Protein AF-A0A2D8XKV4-F1 (afdb_monomer_lite)

pLDDT: mean 87.91, std 15.0, range [38.38, 97.94]

Structure (mmCIF, N/CA/C/O backbone):
data_AF-A0A2D8XKV4-F1
#
_entry.id   AF-A0A2D8XKV4-F1
#
loop_
_atom_site.group_PDB
_atom_site.id
_atom_site.type_symbol
_atom_site.label_atom_id
_atom_site.label_alt_id
_atom_site.label_comp_id
_atom_site.label_asym_id
_atom_site.label_entity_id
_atom_site.label_seq_id
_atom_site.pdbx_PDB_ins_code
_atom_site.Cartn_x
_atom_site.Cartn_y
_atom_site.Cartn_z
_atom_site.occupancy
_atom_site.B_iso_or_equiv
_atom_site.auth_seq_id
_atom_site.auth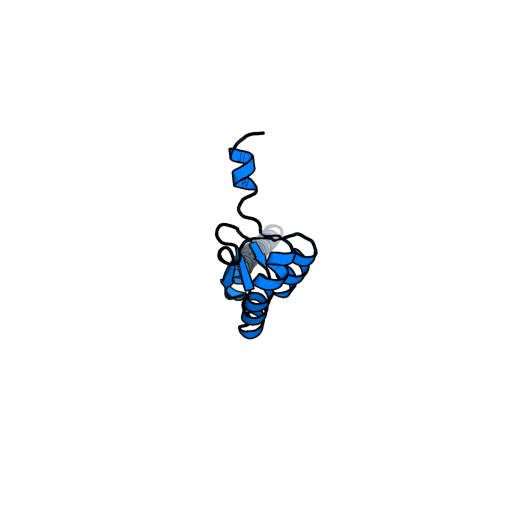_comp_id
_atom_site.auth_asym_id
_atom_site.auth_atom_id
_atom_site.pdbx_PDB_model_num
ATOM 1 N N . MET A 1 1 ? -25.979 25.164 12.170 1.00 50.59 1 MET A N 1
ATOM 2 C CA . MET A 1 1 ? -25.167 23.948 11.927 1.00 50.59 1 MET A CA 1
ATOM 3 C C . MET A 1 1 ? -26.100 22.902 11.331 1.00 50.59 1 MET A C 1
ATOM 5 O O . MET A 1 1 ? -27.140 22.677 11.935 1.00 50.59 1 MET A O 1
ATOM 9 N N . SER A 1 2 ? -25.835 22.377 10.128 1.00 51.09 2 SER A N 1
ATOM 10 C CA . SER A 1 2 ? -26.825 21.554 9.412 1.00 51.09 2 SER A CA 1
ATOM 11 C C . SER A 1 2 ? -26.762 20.080 9.830 1.00 51.09 2 SER A C 1
ATOM 13 O O . SER A 1 2 ? -25.701 19.558 10.167 1.00 51.09 2 SER A O 1
ATOM 15 N N . GLU A 1 3 ? -27.890 19.378 9.750 1.00 41.97 3 GLU A N 1
ATOM 16 C CA . GLU A 1 3 ? -28.026 17.932 10.005 1.00 41.97 3 GLU A CA 1
ATOM 17 C C . GLU A 1 3 ? -27.057 17.064 9.171 1.00 41.97 3 GLU A C 1
ATOM 19 O O . GLU A 1 3 ? -26.658 15.968 9.575 1.00 41.97 3 GLU A O 1
ATOM 24 N N . LYS A 1 4 ? -26.612 17.580 8.014 1.00 46.28 4 LYS A N 1
ATOM 25 C CA . LYS A 1 4 ? -25.622 16.934 7.139 1.00 46.28 4 LYS A CA 1
ATOM 26 C C . LYS A 1 4 ? -24.210 16.936 7.736 1.00 46.28 4 LYS A C 1
ATOM 28 O O . LYS A 1 4 ? -23.445 16.008 7.475 1.00 46.28 4 LYS A O 1
ATOM 33 N N . ASP A 1 5 ? -23.881 17.915 8.576 1.00 43.31 5 ASP A N 1
ATOM 34 C CA . ASP A 1 5 ? -22.579 18.006 9.248 1.00 43.31 5 ASP A CA 1
ATOM 35 C C . ASP A 1 5 ? -22.503 17.079 10.471 1.00 43.31 5 ASP A C 1
ATOM 37 O O . ASP A 1 5 ? -21.433 16.564 10.800 1.00 43.31 5 ASP A O 1
ATOM 41 N N . TYR A 1 6 ? -23.652 16.780 11.089 1.00 44.41 6 TYR A N 1
ATOM 42 C CA . TYR A 1 6 ? -23.768 15.799 12.173 1.00 44.41 6 TYR A CA 1
ATOM 43 C C . TYR A 1 6 ? -23.552 14.365 11.659 1.00 44.41 6 TYR A C 1
ATOM 45 O O . TYR A 1 6 ? -22.765 13.608 12.225 1.00 44.41 6 TYR A O 1
ATOM 53 N N . LYS A 1 7 ? -24.151 14.010 10.511 1.00 38.38 7 LYS A N 1
ATOM 54 C CA . LYS A 1 7 ? -23.973 12.685 9.880 1.00 38.38 7 LYS A CA 1
ATOM 55 C C . LYS A 1 7 ? -22.552 12.430 9.358 1.00 38.38 7 LYS A C 1
ATOM 57 O O . LYS A 1 7 ? -22.122 11.282 9.322 1.00 38.38 7 LYS A O 1
ATOM 62 N N . LYS A 1 8 ? -21.786 13.472 9.008 1.00 45.38 8 LYS A N 1
ATOM 63 C CA . LYS A 1 8 ? -20.363 13.345 8.621 1.00 45.38 8 LYS A CA 1
ATOM 64 C C . LYS A 1 8 ? -19.434 13.021 9.799 1.00 45.38 8 LYS A C 1
ATOM 66 O O . LYS A 1 8 ? -18.389 12.411 9.587 1.00 45.38 8 LYS A O 1
ATOM 71 N N . LYS A 1 9 ? -19.810 13.406 11.025 1.00 46.59 9 LYS A N 1
ATOM 72 C CA . LYS A 1 9 ? -19.105 13.049 12.270 1.00 46.59 9 LYS A CA 1
ATOM 73 C C . LYS A 1 9 ? -19.473 11.653 12.799 1.00 46.59 9 LYS A C 1
ATOM 75 O O . LYS A 1 9 ? -18.728 11.108 13.599 1.00 46.59 9 LYS A O 1
ATOM 80 N N . ALA A 1 10 ? -20.561 11.055 12.316 1.00 51.91 10 ALA A N 1
ATOM 81 C CA . ALA A 1 10 ? -21.193 9.872 12.910 1.00 51.91 10 ALA A CA 1
ATOM 82 C C . ALA A 1 10 ? -20.533 8.505 12.609 1.00 51.91 10 ALA A C 1
ATOM 84 O O . ALA A 1 10 ? -21.112 7.478 12.937 1.00 51.91 10 ALA A O 1
ATOM 85 N N . ASN A 1 11 ? -19.356 8.453 11.975 1.00 69.75 11 ASN A N 1
ATOM 86 C CA . ASN A 1 11 ? -18.697 7.189 11.599 1.00 69.75 11 ASN A CA 1
ATOM 87 C C . ASN A 1 11 ? -17.197 7.172 11.925 1.00 69.75 11 ASN A C 1
ATOM 89 O O . ASN A 1 11 ? -16.438 6.474 11.258 1.00 69.75 11 ASN A O 1
ATOM 93 N N . LYS A 1 12 ? -16.746 7.962 12.902 1.00 80.19 12 LYS A N 1
ATOM 94 C CA . LYS A 1 12 ? -15.395 7.834 13.458 1.00 80.19 12 LYS A CA 1
ATOM 95 C C . LYS A 1 12 ? -15.495 7.336 14.890 1.00 80.19 12 LYS A C 1
ATOM 97 O O . LYS A 1 12 ? -16.382 7.788 15.605 1.00 80.19 12 LYS A O 1
ATOM 102 N N . ILE A 1 13 ? -14.611 6.419 15.255 1.00 88.69 13 ILE A N 1
ATOM 103 C CA . ILE A 1 13 ? -14.483 5.943 16.635 1.00 88.69 13 ILE A CA 1
ATOM 104 C C . ILE A 1 13 ? -13.595 6.900 17.438 1.00 88.69 13 ILE A C 1
ATOM 106 O O . ILE A 1 13 ? -12.876 7.716 16.852 1.00 88.69 13 ILE A O 1
ATOM 110 N N . THR A 1 14 ? -13.653 6.849 18.763 1.00 90.00 14 THR A N 1
ATOM 111 C CA . THR A 1 14 ? -12.714 7.582 19.623 1.00 90.00 14 THR A CA 1
ATOM 112 C C . THR A 1 14 ? -11.368 6.857 19.716 1.00 90.00 14 THR A C 1
ATOM 114 O O . THR A 1 14 ? -11.193 5.760 19.180 1.00 90.00 14 THR A O 1
ATOM 117 N N . ILE A 1 15 ? -10.383 7.482 20.368 1.00 89.94 15 ILE A N 1
ATOM 118 C CA . ILE A 1 15 ? -9.085 6.841 20.621 1.00 89.94 15 ILE A CA 1
ATOM 119 C C . ILE A 1 15 ? -9.269 5.673 21.597 1.00 89.94 15 ILE A C 1
ATOM 121 O O . ILE A 1 15 ? -8.713 4.604 21.381 1.00 89.94 15 ILE A O 1
ATOM 125 N N . GLU A 1 16 ? -10.101 5.844 22.621 1.00 88.44 16 GLU A N 1
ATOM 126 C CA . GLU A 1 16 ? -10.403 4.813 23.616 1.00 88.44 16 GLU A CA 1
ATOM 127 C C . GLU A 1 16 ? -11.080 3.599 22.962 1.00 88.44 16 GLU A C 1
ATOM 129 O O . GLU A 1 16 ? -10.659 2.464 23.169 1.00 88.44 16 GLU A O 1
ATOM 134 N N . GLU A 1 17 ? -12.064 3.834 22.088 1.00 89.06 17 GLU A N 1
ATOM 135 C CA . GLU A 1 17 ? -12.711 2.769 21.315 1.00 89.06 17 GLU A CA 1
ATOM 136 C C . GLU A 1 17 ? -11.720 2.064 20.378 1.00 89.06 17 GLU A C 1
ATOM 138 O O . GLU A 1 17 ? -11.758 0.841 20.236 1.00 89.06 17 GLU A O 1
ATOM 143 N N . ALA A 1 18 ? -10.811 2.811 19.742 1.00 88.62 18 ALA A N 1
ATOM 144 C CA . ALA A 1 18 ? -9.766 2.237 18.900 1.00 88.62 18 ALA A CA 1
ATOM 145 C C . ALA A 1 18 ? -8.787 1.370 19.708 1.00 88.62 18 ALA A C 1
ATOM 147 O O . ALA A 1 18 ? -8.384 0.316 19.220 1.00 88.62 18 ALA A O 1
ATOM 148 N N . GLN A 1 19 ? -8.460 1.746 20.946 1.00 87.81 19 GLN A N 1
ATOM 149 C CA . GLN A 1 19 ? -7.569 0.976 21.817 1.00 87.81 19 GLN A CA 1
ATOM 150 C C . GLN A 1 19 ? -8.087 -0.434 22.090 1.00 87.81 19 GLN A C 1
ATOM 152 O O . GLN A 1 19 ? -7.309 -1.391 22.082 1.00 87.81 19 GLN A O 1
ATOM 157 N N . GLU A 1 20 ? -9.391 -0.570 22.310 1.00 89.19 20 GLU A N 1
ATOM 158 C CA . GLU A 1 20 ? -10.022 -1.868 22.531 1.00 89.19 20 GLU A CA 1
ATOM 159 C C . GLU A 1 20 ? -10.267 -2.595 21.207 1.00 89.19 20 GLU A C 1
ATOM 161 O O . GLU A 1 20 ? -9.824 -3.729 21.020 1.00 89.19 20 GLU A O 1
ATOM 166 N N . CYS A 1 21 ? -10.907 -1.923 20.248 1.00 88.81 21 CYS A N 1
ATOM 167 C CA . CYS A 1 21 ? -11.384 -2.557 19.022 1.00 88.81 21 CYS A CA 1
ATOM 168 C C . CYS A 1 21 ? -10.256 -2.921 18.047 1.00 88.81 21 CYS A C 1
ATOM 170 O O . CYS A 1 21 ? -10.375 -3.893 17.300 1.00 88.81 21 CYS A O 1
ATOM 172 N N . TYR A 1 22 ? -9.171 -2.140 17.998 1.00 92.94 22 TYR A N 1
ATOM 173 C CA . TYR A 1 22 ? -8.084 -2.399 17.054 1.00 92.94 22 TYR A CA 1
ATOM 174 C C . TYR A 1 22 ? -7.110 -3.463 17.539 1.00 92.94 22 TYR A C 1
ATOM 176 O O . TYR A 1 22 ? -6.442 -4.083 16.713 1.00 92.94 22 TYR A O 1
ATOM 184 N N . LYS A 1 23 ? -7.026 -3.705 18.850 1.00 90.94 23 LYS A N 1
ATOM 185 C CA . LYS A 1 23 ? -6.049 -4.632 19.430 1.00 90.94 23 LYS A CA 1
ATOM 186 C C . LYS A 1 23 ? -6.153 -6.031 18.821 1.00 90.94 23 LYS A C 1
ATOM 188 O O . LYS A 1 23 ? -5.144 -6.596 18.403 1.00 90.94 23 LYS A O 1
ATOM 193 N N . GLU A 1 24 ? -7.369 -6.562 18.731 1.00 91.69 24 GLU A N 1
ATOM 194 C CA . GLU A 1 24 ? -7.615 -7.908 18.205 1.00 91.69 24 GLU A CA 1
ATOM 195 C C . GLU A 1 24 ? -7.308 -7.999 16.708 1.00 91.69 24 GLU A C 1
ATOM 197 O O . GLU A 1 24 ? -6.554 -8.875 16.283 1.00 91.69 24 GLU A O 1
ATOM 202 N N . ILE A 1 25 ? -7.811 -7.049 15.913 1.00 93.88 25 ILE A N 1
ATOM 203 C CA . ILE A 1 25 ? -7.605 -7.061 14.459 1.00 93.88 25 ILE A CA 1
ATOM 204 C C . ILE A 1 25 ? -6.145 -6.794 14.076 1.00 93.88 25 ILE A C 1
ATOM 206 O O . ILE A 1 25 ? -5.666 -7.347 13.089 1.00 93.88 25 ILE A O 1
ATOM 210 N N . ILE A 1 26 ? -5.412 -5.975 14.843 1.00 95.31 26 ILE A N 1
ATOM 211 C CA . ILE A 1 26 ? -3.978 -5.727 14.629 1.00 95.31 26 ILE A CA 1
ATOM 212 C C . ILE A 1 26 ? -3.201 -7.011 14.890 1.00 95.31 26 ILE A C 1
ATOM 214 O O . ILE A 1 26 ? -2.365 -7.388 14.069 1.00 95.31 26 ILE A O 1
ATOM 218 N N . GLN A 1 27 ? -3.502 -7.714 15.984 1.00 95.69 27 GLN A N 1
ATOM 219 C CA . GLN A 1 27 ? -2.843 -8.979 16.282 1.00 95.69 27 GLN A CA 1
ATOM 220 C C . GLN A 1 27 ? -3.156 -10.041 15.222 1.00 95.69 27 GLN A C 1
ATOM 222 O O . GLN A 1 27 ? -2.255 -10.764 14.794 1.00 95.69 27 GLN A O 1
ATOM 227 N N . GLU A 1 28 ? -4.403 -10.115 14.754 1.00 96.12 28 GLU A N 1
ATOM 228 C CA . GLU A 1 28 ? -4.788 -10.995 13.651 1.00 96.12 28 GLU A CA 1
ATOM 229 C C . GLU A 1 28 ? -4.001 -10.676 12.373 1.00 96.12 28 GLU A C 1
ATOM 231 O O . GLU A 1 28 ? -3.441 -11.580 11.746 1.00 96.12 28 GLU A O 1
ATOM 236 N N . ALA A 1 29 ? -3.925 -9.397 12.002 1.00 97.12 29 ALA A N 1
ATOM 237 C CA . ALA A 1 29 ? -3.212 -8.945 10.816 1.00 97.12 29 ALA A CA 1
ATOM 238 C C . ALA A 1 29 ? -1.713 -9.277 10.889 1.00 97.12 29 ALA A C 1
ATOM 240 O O . ALA A 1 29 ? -1.154 -9.783 9.916 1.00 97.12 29 ALA A O 1
ATOM 241 N N . ILE A 1 30 ? -1.080 -9.074 12.052 1.00 97.38 30 ILE A N 1
ATOM 242 C CA . ILE A 1 30 ? 0.322 -9.447 12.297 1.00 97.38 30 ILE A CA 1
ATOM 243 C C . ILE A 1 30 ? 0.504 -10.960 12.147 1.00 97.38 30 ILE A C 1
ATOM 245 O O . ILE A 1 30 ? 1.349 -11.401 11.371 1.00 97.38 30 ILE A O 1
ATOM 249 N N . ASN A 1 31 ? -0.321 -11.760 12.826 1.00 97.69 31 ASN A N 1
ATOM 250 C CA . ASN A 1 31 ? -0.207 -13.221 12.812 1.00 97.69 31 ASN A CA 1
ATOM 251 C C . ASN A 1 31 ? -0.377 -13.808 11.404 1.00 97.69 31 ASN A C 1
ATOM 253 O O . ASN A 1 31 ? 0.263 -14.799 11.056 1.00 97.69 31 ASN A O 1
ATOM 257 N N . LYS A 1 32 ? -1.246 -13.202 10.588 1.00 97.69 32 LYS A N 1
ATOM 258 C CA . LYS A 1 32 ? -1.533 -13.650 9.220 1.00 97.69 32 LYS A CA 1
ATOM 259 C C . LYS A 1 32 ? -0.667 -12.970 8.156 1.00 97.69 32 LYS A C 1
ATOM 261 O O . LYS A 1 32 ? -0.815 -13.295 6.980 1.00 97.69 32 LYS A O 1
ATOM 266 N N . ASN A 1 33 ? 0.228 -12.055 8.535 1.00 97.00 33 ASN A N 1
ATOM 267 C CA . ASN A 1 33 ? 0.996 -11.214 7.609 1.00 97.00 33 ASN A CA 1
ATOM 268 C C . ASN A 1 33 ? 0.106 -10.460 6.595 1.00 97.00 33 ASN A C 1
ATOM 270 O O . ASN A 1 33 ? 0.420 -10.375 5.405 1.00 97.00 33 ASN A O 1
ATOM 274 N N . LEU A 1 34 ? -1.025 -9.927 7.062 1.00 97.75 34 LEU A N 1
ATOM 275 C CA . LEU A 1 34 ? -1.992 -9.172 6.262 1.00 97.75 34 LEU A CA 1
ATOM 276 C C . LEU A 1 34 ? -1.929 -7.679 6.589 1.00 97.75 34 LEU A C 1
ATOM 278 O O . LEU A 1 34 ? -1.480 -7.273 7.661 1.00 97.75 34 LEU A O 1
ATOM 282 N N . TRP A 1 35 ? -2.374 -6.853 5.647 1.00 97.75 35 TRP A N 1
ATOM 283 C CA . TRP A 1 35 ? -2.491 -5.404 5.810 1.00 97.75 35 TRP A CA 1
ATOM 284 C C . TRP A 1 35 ? -3.951 -4.972 5.815 1.00 97.75 35 TRP A C 1
ATOM 286 O O . TRP A 1 35 ? -4.822 -5.672 5.303 1.00 97.75 35 TRP A O 1
ATOM 296 N N . PHE A 1 36 ? -4.201 -3.791 6.366 1.00 97.00 36 PHE A N 1
ATOM 297 C CA . PHE A 1 36 ? -5.515 -3.177 6.408 1.00 97.00 36 PHE A CA 1
ATOM 298 C C . PHE A 1 36 ? -5.792 -2.409 5.119 1.00 97.00 36 PHE A C 1
ATOM 300 O O . PHE A 1 36 ? -5.018 -1.532 4.739 1.00 97.00 36 PHE A O 1
ATOM 307 N N . SER A 1 37 ? -6.924 -2.691 4.484 1.00 96.12 37 SER A N 1
ATOM 308 C CA . SER A 1 37 ? -7.491 -1.899 3.397 1.00 96.12 37 SER A CA 1
ATOM 309 C C . SER A 1 37 ? -8.787 -1.250 3.872 1.00 96.12 37 SER A C 1
ATOM 311 O O . SER A 1 37 ? -9.652 -1.923 4.433 1.00 96.12 37 SER A O 1
ATOM 313 N N . ALA A 1 38 ? -8.924 0.063 3.697 1.00 92.94 38 ALA A N 1
ATOM 314 C CA . ALA A 1 38 ? -10.147 0.760 4.084 1.00 92.94 38 ALA A CA 1
ATOM 315 C C . ALA A 1 38 ? -11.200 0.685 2.968 1.00 92.94 38 ALA A C 1
ATOM 317 O O . ALA A 1 38 ? -10.990 1.192 1.865 1.00 92.94 38 ALA A O 1
ATOM 318 N N . LYS A 1 39 ? -12.375 0.125 3.268 1.00 88.00 39 LYS A N 1
ATOM 319 C CA . LYS A 1 39 ? -13.505 0.018 2.334 1.00 88.00 39 LYS A CA 1
ATOM 320 C C . LYS A 1 39 ? -13.866 1.373 1.733 1.00 88.00 39 LYS A C 1
ATOM 322 O O . LYS A 1 39 ? -14.158 2.333 2.447 1.00 88.00 39 LYS A O 1
ATOM 327 N N . GLY A 1 40 ? -13.896 1.429 0.403 1.00 84.94 40 GLY A N 1
ATOM 328 C CA . GLY A 1 40 ? -14.259 2.632 -0.348 1.00 84.94 40 GLY A CA 1
ATOM 329 C C . GLY A 1 40 ? -13.193 3.732 -0.348 1.00 84.94 40 GLY A C 1
ATOM 330 O O . GLY A 1 40 ? -13.445 4.809 -0.885 1.00 84.94 40 GLY A O 1
ATOM 331 N N . LEU A 1 41 ? -12.008 3.478 0.217 1.00 87.00 41 LEU A N 1
ATOM 332 C CA . LEU A 1 41 ? -10.869 4.388 0.194 1.00 87.00 41 LEU A CA 1
ATOM 333 C C . LEU A 1 41 ? -9.672 3.692 -0.456 1.00 87.00 41 LEU A C 1
ATOM 335 O O . LEU A 1 41 ? -9.414 2.516 -0.230 1.00 87.00 41 LEU A O 1
ATOM 339 N N . ASN A 1 42 ? -8.878 4.434 -1.228 1.00 88.00 42 ASN A N 1
ATOM 340 C CA . ASN A 1 42 ? -7.584 3.938 -1.700 1.00 88.00 42 ASN A CA 1
ATOM 341 C C . ASN A 1 42 ? -6.522 4.087 -0.596 1.00 88.00 42 ASN A C 1
ATOM 343 O O . ASN A 1 42 ? -5.537 4.806 -0.762 1.00 88.00 42 ASN A O 1
ATOM 347 N N . LEU A 1 43 ? -6.780 3.480 0.562 1.00 93.38 43 LEU A N 1
ATOM 348 C CA . LEU A 1 43 ? -5.926 3.541 1.742 1.00 93.38 43 LEU A CA 1
ATOM 349 C C . LEU A 1 43 ? -5.562 2.123 2.168 1.00 93.38 43 LEU A C 1
ATOM 351 O O . LEU A 1 43 ? -6.440 1.311 2.462 1.00 93.38 43 LEU A O 1
ATOM 355 N N . TRP A 1 44 ? -4.259 1.873 2.214 1.00 96.19 44 TRP A N 1
ATOM 356 C CA . TRP A 1 44 ? -3.661 0.659 2.744 1.00 96.19 44 TRP A CA 1
ATOM 357 C C . TRP A 1 44 ? -2.719 1.031 3.877 1.00 96.19 44 TRP A C 1
ATOM 359 O O . TRP A 1 44 ? -1.971 1.999 3.750 1.00 96.19 44 TRP A O 1
ATOM 369 N N . LEU A 1 45 ? -2.773 0.279 4.971 1.00 96.56 45 LEU A N 1
ATOM 370 C CA . LEU A 1 45 ? -1.918 0.471 6.135 1.00 96.56 45 LEU A CA 1
ATOM 371 C C . LEU A 1 45 ? -1.411 -0.886 6.609 1.00 96.56 45 LEU A C 1
ATOM 373 O O . LEU A 1 45 ? -2.183 -1.835 6.764 1.00 96.56 45 LEU A O 1
ATOM 377 N N . SER A 1 46 ? -0.117 -0.973 6.888 1.00 97.00 46 SER A N 1
ATOM 378 C CA . SER A 1 46 ? 0.410 -2.078 7.682 1.00 97.00 46 SER A CA 1
ATOM 379 C C . SER A 1 46 ? -0.151 -2.031 9.113 1.00 97.00 46 SER A C 1
ATOM 381 O O . SER A 1 46 ? -0.604 -0.974 9.573 1.00 97.00 46 SER A O 1
ATOM 383 N N . PRO A 1 47 ? -0.095 -3.145 9.865 1.00 96.62 47 PRO A N 1
ATOM 384 C CA . PRO A 1 47 ? -0.577 -3.159 11.243 1.00 96.62 47 PRO A CA 1
ATOM 385 C C . PRO A 1 47 ? 0.086 -2.108 12.142 1.00 96.62 47 PRO A C 1
ATOM 387 O O . PRO A 1 47 ? -0.590 -1.455 12.934 1.00 96.62 47 PRO A O 1
ATOM 390 N N . TYR A 1 48 ? 1.383 -1.867 11.949 1.00 96.38 48 TYR A N 1
ATOM 391 C CA . TYR A 1 48 ? 2.143 -0.870 12.705 1.00 96.38 48 TYR A CA 1
ATOM 392 C C . TYR A 1 48 ? 1.789 0.575 12.327 1.00 96.38 48 TYR A C 1
ATOM 394 O O . TYR A 1 48 ? 1.789 1.460 13.182 1.00 96.38 48 TYR A O 1
ATOM 402 N N . GLU A 1 49 ? 1.467 0.835 11.057 1.00 96.38 49 GLU A N 1
ATOM 403 C CA . GLU A 1 49 ? 1.010 2.159 10.621 1.00 96.38 49 GLU A CA 1
ATOM 404 C C . GLU A 1 49 ? -0.385 2.477 11.142 1.00 96.38 49 GLU A C 1
ATOM 406 O O . GLU A 1 49 ? -0.627 3.614 11.554 1.00 96.38 49 GLU A O 1
ATOM 411 N N . LEU A 1 50 ? -1.288 1.486 11.149 1.00 94.81 50 LEU A N 1
ATOM 412 C CA . LEU A 1 50 ? -2.590 1.657 11.776 1.00 94.81 50 LEU A CA 1
ATOM 413 C C . LEU A 1 50 ? -2.397 1.955 13.262 1.00 94.81 50 LEU A C 1
ATOM 415 O O . LEU A 1 50 ? -2.912 2.977 13.712 1.00 94.81 50 LEU A O 1
ATOM 419 N N . GLN A 1 51 ? -1.594 1.142 13.968 1.00 93.06 51 GLN A N 1
ATOM 420 C CA . GLN A 1 51 ? -1.294 1.304 15.394 1.00 93.06 51 GLN A CA 1
ATOM 421 C C . GLN A 1 51 ? -0.812 2.722 15.730 1.00 93.06 51 GLN A C 1
ATOM 423 O O . GLN A 1 51 ? -1.442 3.445 16.496 1.00 93.06 51 GLN A O 1
ATOM 428 N N . LYS A 1 52 ? 0.261 3.167 15.077 1.00 93.88 52 LYS A N 1
ATOM 429 C CA . LYS A 1 52 ? 0.807 4.512 15.284 1.00 93.88 52 LYS A CA 1
ATOM 430 C C . LYS A 1 52 ? -0.179 5.609 14.878 1.00 93.88 52 LYS A C 1
ATOM 432 O O . LYS A 1 52 ? -0.173 6.707 15.427 1.00 93.88 52 LYS A O 1
ATOM 437 N N . GLY A 1 53 ? -0.992 5.353 13.857 1.00 91.94 53 GLY A N 1
ATOM 438 C CA . GLY A 1 53 ? -1.947 6.319 13.341 1.00 91.94 53 GLY A CA 1
ATOM 439 C C . GLY A 1 53 ? -3.059 6.639 14.334 1.00 91.94 53 GLY A C 1
ATOM 440 O O . GLY A 1 53 ? -3.332 7.820 14.549 1.00 91.94 53 GLY A O 1
ATOM 441 N N . TRP A 1 54 ? -3.670 5.628 14.955 1.00 88.75 54 TRP A N 1
ATOM 442 C CA . TRP A 1 54 ? -4.781 5.852 15.887 1.00 88.75 54 TRP A CA 1
ATOM 443 C C . TRP A 1 54 ? -4.327 6.468 17.213 1.00 88.75 54 TRP A C 1
ATOM 445 O O . TRP A 1 54 ? -5.007 7.365 17.707 1.00 88.75 54 TRP A O 1
ATOM 455 N N . GLU A 1 55 ? -3.131 6.118 17.700 1.00 89.31 55 GLU A N 1
ATOM 456 C CA . GLU A 1 55 ? -2.478 6.784 18.843 1.00 89.31 55 GLU A CA 1
ATOM 457 C C . GLU A 1 55 ? -2.300 8.300 18.610 1.00 89.31 55 GLU A C 1
ATOM 459 O O . GLU A 1 55 ? -2.341 9.098 19.542 1.00 89.31 55 GLU A O 1
ATOM 464 N N . LEU A 1 56 ? -2.158 8.717 17.346 1.00 92.00 56 LEU A N 1
ATOM 465 C CA . LEU A 1 56 ? -2.050 10.118 16.925 1.00 92.00 56 LEU A CA 1
ATOM 466 C C . LEU A 1 56 ? -3.397 10.741 16.507 1.00 92.00 56 LEU A C 1
ATOM 468 O O . LEU A 1 56 ? -3.417 11.804 15.880 1.00 92.00 56 LEU A O 1
ATOM 472 N N . GLY A 1 57 ? -4.524 10.078 16.780 1.00 88.56 57 GLY A N 1
ATOM 473 C CA . GLY A 1 57 ? -5.864 10.542 16.409 1.00 88.56 57 GLY A CA 1
ATOM 474 C C . GLY A 1 57 ? -6.189 10.443 14.910 1.00 88.56 57 GLY A C 1
ATOM 475 O O . GLY A 1 57 ? -7.109 11.107 14.421 1.00 88.56 57 GLY A O 1
ATOM 476 N N . LYS A 1 58 ? -5.439 9.641 14.146 1.00 90.06 58 LYS A N 1
ATOM 477 C CA . LYS A 1 58 ? -5.663 9.383 12.712 1.00 90.06 58 LYS A CA 1
ATOM 478 C C . LYS A 1 58 ? -6.295 8.011 12.492 1.00 90.06 58 LYS A C 1
ATOM 480 O O . LYS A 1 58 ? -6.242 7.139 13.341 1.00 90.06 58 LYS A O 1
ATOM 485 N N . TYR A 1 59 ? -6.903 7.820 11.320 1.00 90.75 59 TYR A N 1
ATOM 486 C CA . TYR A 1 59 ? -7.472 6.529 10.899 1.00 90.75 59 TYR A CA 1
ATOM 487 C C . TYR A 1 59 ? -8.457 5.906 11.904 1.00 90.75 59 TYR A C 1
ATOM 489 O O . TYR A 1 59 ? -8.573 4.688 11.987 1.00 90.75 59 TYR A O 1
ATOM 497 N N . LEU A 1 60 ? -9.180 6.744 12.651 1.00 91.12 60 LEU A N 1
ATOM 498 C CA . LEU A 1 60 ? -10.200 6.345 13.620 1.00 91.12 60 LEU A CA 1
ATOM 499 C C . LEU A 1 60 ? -11.503 5.942 12.911 1.00 91.12 60 LEU A C 1
ATOM 501 O O . LEU A 1 60 ? -12.520 6.627 13.005 1.00 91.12 60 LEU A O 1
ATOM 505 N N . PHE A 1 61 ? -11.456 4.865 12.131 1.00 91.19 61 PHE A N 1
ATOM 506 C CA . PHE A 1 61 ? -12.604 4.298 11.431 1.00 91.19 61 PHE A CA 1
ATOM 507 C C . PHE A 1 61 ? -13.137 3.068 12.188 1.00 91.19 61 PHE A C 1
ATOM 509 O O . PHE A 1 61 ? -12.357 2.295 12.728 1.00 91.19 61 PHE A O 1
ATOM 516 N N . PRO A 1 62 ? -14.453 2.819 12.215 1.00 90.81 62 PRO A N 1
ATOM 517 C CA . PRO A 1 62 ? -14.994 1.609 12.822 1.00 90.81 62 PRO 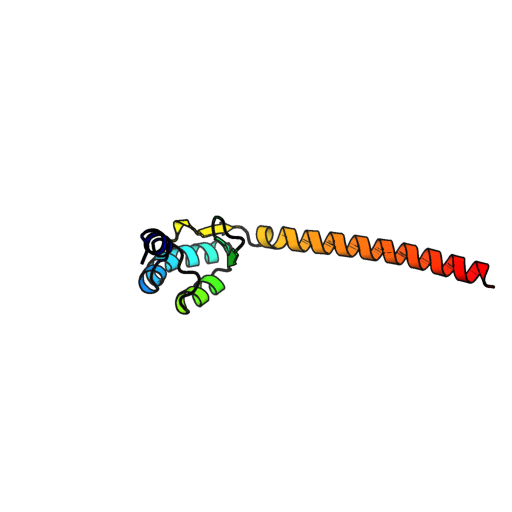A CA 1
ATOM 518 C C . PRO A 1 62 ? -14.388 0.351 12.193 1.00 90.81 62 PRO A C 1
ATOM 520 O O . PRO A 1 62 ? -14.216 0.307 10.977 1.00 90.81 62 PRO A O 1
ATOM 523 N N . VAL A 1 63 ? -14.160 -0.703 12.982 1.00 90.81 63 VAL A N 1
ATOM 524 C CA . VAL A 1 63 ? -13.512 -1.956 12.532 1.00 90.81 63 VAL A CA 1
ATOM 525 C C . VAL A 1 63 ? -14.105 -2.516 11.237 1.00 90.81 63 VAL A C 1
ATOM 527 O O . VAL A 1 63 ? -13.372 -2.937 10.352 1.00 90.81 63 VAL A O 1
ATOM 530 N N . LYS A 1 64 ? -15.430 -2.428 11.065 1.00 90.50 64 LYS A N 1
ATOM 531 C CA . LYS A 1 64 ? -16.147 -2.874 9.854 1.00 90.50 64 LYS A CA 1
ATOM 532 C C . LYS A 1 64 ? -15.688 -2.217 8.540 1.00 90.50 64 LYS A C 1
ATOM 534 O O . LYS A 1 64 ? -16.020 -2.733 7.468 1.00 90.50 64 LYS A O 1
ATOM 539 N N . TYR A 1 65 ? -15.010 -1.068 8.616 1.00 91.38 65 TYR A N 1
ATOM 540 C CA . TYR A 1 65 ? -14.423 -0.365 7.472 1.00 91.38 65 TYR A CA 1
ATOM 541 C C . TYR A 1 65 ? -13.088 -0.956 7.039 1.00 91.38 65 TYR A C 1
ATOM 543 O O . TYR A 1 65 ? -12.658 -0.672 5.927 1.00 91.38 65 TYR A O 1
ATOM 551 N N . TRP A 1 66 ? -12.447 -1.759 7.878 1.00 93.62 66 TRP A N 1
ATOM 552 C CA . TRP A 1 66 ? -11.194 -2.405 7.551 1.00 93.62 66 TRP A CA 1
ATOM 553 C C . TRP A 1 66 ? -11.437 -3.799 6.984 1.00 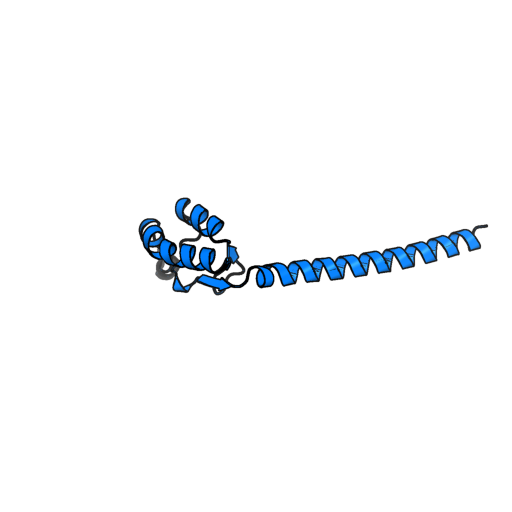93.62 66 TRP A C 1
ATOM 555 O O . TRP A 1 66 ? -12.247 -4.572 7.493 1.00 93.62 66 TRP A O 1
ATOM 565 N N . GLU A 1 67 ? -10.709 -4.117 5.924 1.00 95.50 67 GLU A N 1
ATOM 566 C CA . GLU A 1 67 ? -10.557 -5.467 5.397 1.00 95.50 67 GLU A CA 1
ATOM 567 C C . GLU A 1 67 ? -9.093 -5.875 5.505 1.00 95.50 67 GLU A C 1
ATOM 569 O O . GLU A 1 67 ? -8.198 -5.046 5.336 1.00 95.50 67 GLU A O 1
ATOM 574 N N . LEU A 1 68 ? -8.847 -7.155 5.775 1.00 96.12 68 LEU A N 1
ATOM 575 C CA . LEU A 1 68 ? -7.501 -7.708 5.746 1.00 96.12 68 LEU A CA 1
ATOM 576 C C . LEU A 1 68 ? -7.188 -8.197 4.333 1.00 96.12 68 LEU A C 1
ATOM 578 O O . LEU A 1 68 ? -7.888 -9.050 3.791 1.00 96.12 68 LEU A O 1
ATOM 582 N N . GLY A 1 69 ? -6.128 -7.654 3.744 1.00 96.00 69 GLY A N 1
ATOM 583 C CA . GLY A 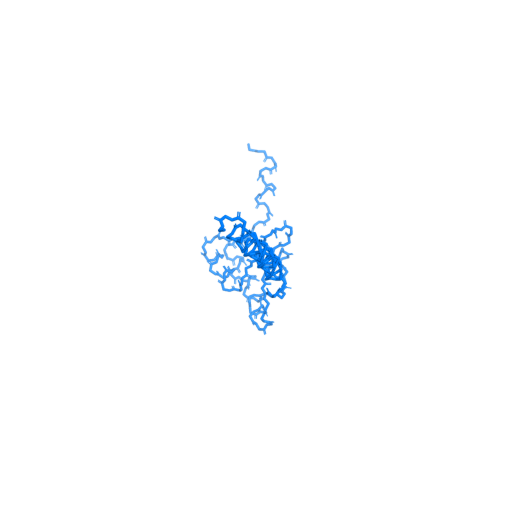1 69 ? -5.682 -7.966 2.392 1.00 96.00 69 GLY A CA 1
ATOM 584 C C . GLY A 1 69 ? -4.224 -8.404 2.352 1.00 96.00 69 GLY A C 1
ATOM 585 O O . GLY A 1 69 ? -3.423 -8.060 3.225 1.00 96.00 69 GLY A O 1
ATOM 586 N N . ASN A 1 70 ? -3.860 -9.160 1.315 1.00 96.44 70 ASN A N 1
ATOM 587 C CA . ASN A 1 70 ? -2.471 -9.547 1.104 1.00 96.44 70 ASN A CA 1
ATOM 588 C C . ASN A 1 70 ? -1.660 -8.308 0.673 1.00 96.44 70 ASN A C 1
ATOM 590 O O . ASN A 1 70 ? -2.031 -7.660 -0.310 1.00 96.44 70 ASN A O 1
ATOM 594 N N . PRO A 1 71 ? -0.530 -7.982 1.326 1.00 95.69 71 PRO A N 1
ATOM 595 C CA . PRO A 1 71 ? 0.286 -6.820 0.955 1.00 95.69 71 PRO A CA 1
ATOM 596 C C . PRO A 1 71 ? 0.766 -6.860 -0.504 1.00 95.69 71 PRO A C 1
ATOM 598 O O . PRO A 1 71 ? 0.963 -5.824 -1.138 1.00 95.69 71 PRO A O 1
ATOM 601 N N . ASN A 1 72 ? 0.904 -8.054 -1.087 1.00 95.00 72 ASN A N 1
ATOM 602 C CA . ASN A 1 72 ? 1.257 -8.201 -2.497 1.00 95.00 72 ASN A CA 1
ATOM 603 C C . ASN A 1 72 ? 0.173 -7.669 -3.442 1.00 95.00 72 ASN A C 1
ATOM 605 O O . ASN A 1 72 ? 0.503 -7.231 -4.544 1.00 95.00 72 ASN A O 1
ATOM 609 N N . ASP A 1 73 ? -1.100 -7.675 -3.040 1.00 94.06 73 ASP A N 1
ATOM 610 C CA . ASP A 1 73 ? -2.179 -7.104 -3.848 1.00 94.06 73 ASP A CA 1
ATOM 611 C C . ASP A 1 73 ? -2.077 -5.576 -3.904 1.00 94.06 73 ASP A C 1
ATOM 613 O O . ASP A 1 73 ? -2.281 -4.993 -4.970 1.00 94.06 73 ASP A O 1
ATOM 617 N N . TYR A 1 74 ? -1.648 -4.938 -2.808 1.00 92.62 74 TYR A N 1
ATOM 618 C CA . TYR A 1 74 ? -1.299 -3.517 -2.795 1.00 92.62 74 TYR A CA 1
ATOM 619 C C . TYR A 1 74 ? -0.103 -3.210 -3.707 1.00 92.62 74 TYR A C 1
ATOM 621 O O . TYR A 1 74 ? -0.122 -2.229 -4.447 1.00 92.62 74 TYR A O 1
ATOM 629 N N . LEU A 1 75 ? 0.927 -4.062 -3.709 1.00 93.56 75 LEU A N 1
ATOM 630 C CA . LEU A 1 75 ? 2.151 -3.844 -4.491 1.00 93.56 75 LEU A CA 1
ATOM 631 C C . LEU A 1 75 ? 1.994 -4.151 -5.990 1.00 93.56 75 LEU A C 1
ATOM 633 O O . LEU A 1 75 ? 2.671 -3.542 -6.826 1.00 93.56 75 LEU A O 1
ATOM 637 N N . ARG A 1 76 ? 1.098 -5.074 -6.361 1.00 94.12 76 ARG A N 1
ATOM 638 C CA . ARG A 1 76 ? 0.944 -5.581 -7.737 1.00 94.12 76 ARG A CA 1
ATOM 639 C C . ARG A 1 76 ? 0.740 -4.472 -8.787 1.00 94.12 76 ARG A C 1
ATOM 641 O O . ARG A 1 76 ? 1.394 -4.537 -9.835 1.00 94.12 76 ARG A O 1
ATOM 648 N N . PRO A 1 77 ? -0.096 -3.436 -8.572 1.00 93.25 77 PRO A N 1
ATOM 649 C CA . PRO A 1 77 ? -0.239 -2.335 -9.523 1.00 93.25 77 PRO A CA 1
ATOM 650 C C . PRO A 1 77 ? 1.061 -1.551 -9.742 1.00 93.25 77 PRO A C 1
ATOM 652 O O . PRO A 1 77 ? 1.365 -1.190 -10.881 1.00 93.25 77 PRO A O 1
ATOM 655 N N . TYR A 1 78 ? 1.844 -1.310 -8.688 1.00 93.94 78 TYR A N 1
ATOM 656 C CA . TYR A 1 78 ? 3.112 -0.577 -8.772 1.00 93.94 78 TYR A CA 1
ATOM 657 C C . TYR A 1 78 ? 4.169 -1.381 -9.526 1.00 93.94 78 TYR A C 1
ATOM 659 O O . TYR A 1 78 ? 4.788 -0.858 -10.454 1.00 93.94 78 TYR A O 1
ATOM 667 N N . ALA A 1 79 ? 4.298 -2.674 -9.215 1.00 95.00 79 ALA A N 1
ATOM 668 C CA . ALA A 1 79 ? 5.190 -3.581 -9.934 1.00 95.00 79 ALA A CA 1
ATOM 669 C C . ALA A 1 79 ? 4.849 -3.639 -11.435 1.00 95.00 79 ALA A C 1
ATOM 671 O O . ALA A 1 79 ? 5.729 -3.556 -12.295 1.00 95.00 79 ALA A O 1
ATOM 672 N N . ASN A 1 80 ? 3.557 -3.695 -11.774 1.00 96.06 80 ASN A N 1
ATOM 673 C CA . ASN A 1 80 ? 3.104 -3.678 -13.164 1.00 96.06 80 ASN A CA 1
ATOM 674 C C . ASN A 1 80 ? 3.408 -2.358 -13.881 1.00 96.06 80 ASN A C 1
ATOM 676 O O . ASN A 1 80 ? 3.824 -2.381 -15.042 1.00 96.06 80 ASN A O 1
ATOM 680 N N . LYS A 1 81 ? 3.213 -1.214 -13.214 1.00 96.38 81 LYS A N 1
ATOM 681 C CA . LYS A 1 81 ? 3.576 0.102 -13.762 1.00 96.38 81 LYS A CA 1
ATOM 682 C C . LYS A 1 81 ? 5.077 0.190 -14.025 1.00 96.38 81 LYS A C 1
ATOM 684 O O . LYS A 1 81 ? 5.470 0.585 -15.120 1.00 96.38 81 LYS A O 1
ATOM 689 N N . PHE A 1 82 ? 5.896 -0.252 -13.072 1.00 96.31 82 PHE A N 1
ATOM 690 C CA . PHE A 1 82 ? 7.349 -0.278 -13.212 1.00 96.31 82 PHE A CA 1
ATOM 691 C C . PHE A 1 82 ? 7.794 -1.148 -14.394 1.00 96.31 82 PHE A C 1
ATOM 693 O O . PHE A 1 82 ? 8.547 -0.691 -15.251 1.00 96.31 82 PHE A O 1
ATOM 700 N N . ARG A 1 83 ? 7.256 -2.369 -14.510 1.00 96.94 83 ARG A N 1
ATOM 701 C CA . ARG A 1 83 ? 7.547 -3.271 -15.634 1.00 96.94 83 ARG A CA 1
ATOM 702 C C . ARG A 1 83 ? 7.207 -2.641 -16.987 1.00 96.94 83 ARG A C 1
ATOM 704 O O . ARG A 1 83 ? 8.007 -2.716 -17.914 1.00 96.94 83 ARG A O 1
ATOM 711 N N . LYS A 1 84 ? 6.038 -2.002 -17.108 1.00 97.62 84 LYS A N 1
ATOM 712 C CA . LYS A 1 84 ? 5.640 -1.306 -18.344 1.00 97.62 84 LYS A CA 1
ATOM 713 C C . LYS A 1 84 ? 6.591 -0.155 -18.676 1.00 97.62 84 LYS A C 1
ATOM 715 O O . LYS A 1 84 ? 7.019 -0.049 -19.819 1.00 97.62 84 LYS A O 1
ATOM 720 N N . ALA A 1 85 ? 6.949 0.663 -17.686 1.00 96.75 85 ALA A N 1
ATOM 721 C CA . ALA A 1 85 ? 7.884 1.770 -17.874 1.00 96.75 85 ALA A CA 1
ATOM 722 C C . ALA A 1 85 ? 9.267 1.283 -18.337 1.00 96.75 85 ALA A C 1
ATOM 724 O O . ALA A 1 85 ? 9.822 1.833 -19.287 1.00 96.75 85 ALA A O 1
ATOM 725 N N . LYS A 1 86 ? 9.780 0.204 -17.729 1.00 97.88 86 LYS A N 1
ATOM 726 C CA . LYS A 1 86 ? 11.048 -0.424 -18.121 1.00 97.88 86 LYS A CA 1
ATOM 727 C C . LYS A 1 86 ? 11.024 -0.895 -19.578 1.00 97.88 86 LYS A C 1
ATOM 729 O O . LYS A 1 86 ? 11.921 -0.551 -20.340 1.00 97.88 86 LYS A O 1
ATOM 734 N N . ASN A 1 87 ? 9.968 -1.599 -19.988 1.00 97.88 87 ASN A N 1
ATOM 735 C CA . ASN A 1 87 ? 9.826 -2.063 -21.370 1.00 97.88 87 ASN A CA 1
ATOM 736 C C . ASN A 1 87 ? 9.793 -0.898 -22.373 1.00 97.88 87 ASN A C 1
ATOM 738 O O . ASN A 1 87 ? 10.430 -0.967 -23.424 1.00 97.88 87 ASN A O 1
ATOM 742 N N . SER A 1 88 ? 9.074 0.183 -22.051 1.00 97.62 88 SER A N 1
ATOM 743 C CA . SER A 1 88 ? 9.026 1.381 -22.897 1.00 97.62 88 SER A CA 1
ATOM 744 C C . SER A 1 88 ? 10.398 2.043 -23.032 1.00 97.62 88 SER A C 1
ATOM 746 O O . SER A 1 88 ? 10.781 2.434 -24.134 1.00 97.62 88 SER A O 1
ATOM 748 N N . TYR A 1 89 ? 11.149 2.134 -21.931 1.00 97.69 89 TYR A N 1
ATOM 749 C CA . TYR A 1 89 ? 12.513 2.660 -21.935 1.00 97.69 89 TYR A CA 1
ATOM 750 C C . TYR A 1 89 ? 13.443 1.815 -22.813 1.00 97.69 89 TYR A C 1
ATOM 752 O O . TYR A 1 89 ? 14.101 2.353 -23.701 1.00 97.69 89 TYR A O 1
ATOM 760 N N . GLU A 1 90 ? 13.457 0.493 -22.625 1.00 97.94 90 GLU A N 1
ATOM 761 C CA . GLU A 1 90 ? 14.299 -0.416 -23.412 1.00 97.94 90 GLU A CA 1
ATOM 762 C C . GLU A 1 90 ? 13.981 -0.337 -24.910 1.00 97.94 90 GLU A C 1
ATOM 764 O O . GLU A 1 90 ? 14.886 -0.340 -25.748 1.00 97.94 90 GLU A O 1
ATOM 769 N N . TYR A 1 91 ? 12.698 -0.226 -25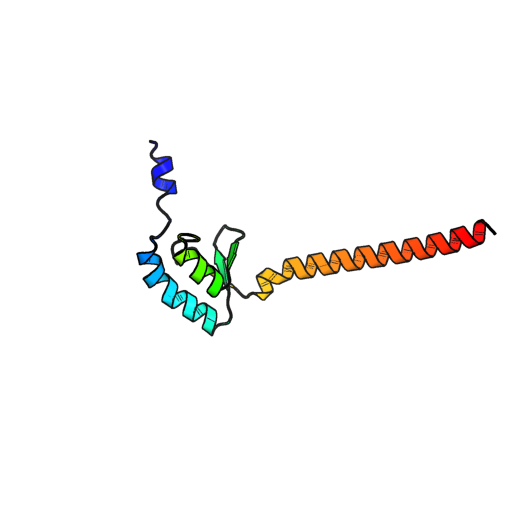.263 1.00 97.56 91 TYR A N 1
ATOM 770 C CA . TYR A 1 91 ? 12.275 -0.059 -26.650 1.00 97.56 91 TYR A CA 1
ATOM 771 C C . TYR A 1 91 ? 12.751 1.272 -27.248 1.00 97.56 91 TYR A C 1
ATOM 773 O O . TYR A 1 91 ? 13.318 1.290 -28.343 1.00 97.56 91 TYR A O 1
ATOM 781 N N . ALA A 1 92 ? 12.570 2.381 -26.526 1.00 97.44 92 ALA A N 1
ATOM 782 C CA . ALA A 1 92 ? 13.037 3.695 -26.962 1.00 97.44 92 ALA A CA 1
ATOM 783 C C . ALA A 1 92 ? 14.564 3.728 -27.127 1.00 97.44 92 ALA A C 1
ATOM 785 O O . ALA A 1 92 ? 15.065 4.219 -28.139 1.00 97.44 92 ALA A O 1
ATOM 786 N N . HIS A 1 93 ? 15.297 3.133 -26.184 1.00 97.56 93 HIS A N 1
ATOM 787 C CA . HIS A 1 93 ? 16.752 3.044 -26.232 1.00 97.56 93 HIS A CA 1
ATOM 788 C C . HIS A 1 93 ? 17.242 2.267 -27.464 1.00 97.56 93 HIS A C 1
ATOM 790 O O . HIS A 1 93 ? 18.117 2.745 -28.186 1.00 97.56 93 HIS A O 1
ATOM 796 N N . LYS A 1 94 ? 16.623 1.119 -27.779 1.00 97.12 94 LYS A N 1
ATOM 797 C CA . LYS A 1 94 ? 16.930 0.349 -29.000 1.00 97.12 94 LYS A CA 1
ATOM 798 C C . LYS A 1 94 ? 16.697 1.161 -30.274 1.00 97.12 94 LYS A C 1
ATOM 800 O O . LYS A 1 94 ? 17.524 1.128 -31.182 1.00 97.12 94 LYS A O 1
ATOM 805 N N . ARG A 1 95 ? 15.587 1.904 -30.345 1.00 97.00 95 ARG A N 1
ATOM 806 C CA . ARG A 1 95 ? 15.286 2.772 -31.494 1.00 97.00 95 ARG A CA 1
ATOM 807 C C . ARG A 1 95 ? 16.311 3.889 -31.652 1.00 97.00 95 ARG A C 1
ATOM 809 O O . ARG A 1 95 ? 16.737 4.155 -32.772 1.00 97.00 95 ARG A O 1
ATOM 816 N N . TYR A 1 96 ? 16.709 4.514 -30.550 1.00 96.56 96 TYR A N 1
ATOM 817 C CA . TYR A 1 96 ? 17.726 5.556 -30.568 1.00 96.56 96 TYR A CA 1
ATOM 818 C C . TYR A 1 96 ? 19.083 5.019 -31.035 1.00 96.56 96 TYR A C 1
ATOM 820 O O . TYR A 1 96 ? 19.689 5.603 -31.925 1.00 96.56 96 TYR A O 1
ATOM 828 N N . ALA A 1 97 ? 19.524 3.871 -30.513 1.00 95.94 97 ALA A N 1
ATOM 829 C CA . ALA A 1 97 ? 20.776 3.245 -30.937 1.00 95.94 97 ALA A CA 1
ATOM 830 C C . ALA A 1 97 ? 20.779 2.911 -32.442 1.00 95.94 97 ALA A C 1
ATOM 832 O O . ALA A 1 97 ? 21.773 3.138 -33.132 1.00 95.94 97 ALA A O 1
ATOM 833 N N . ALA A 1 98 ? 19.652 2.423 -32.973 1.00 94.75 98 ALA A N 1
ATOM 834 C CA . ALA A 1 98 ? 19.498 2.173 -34.405 1.00 94.75 98 ALA A CA 1
ATOM 835 C C . ALA A 1 98 ? 19.568 3.468 -35.233 1.00 94.75 98 ALA A C 1
ATOM 837 O O . ALA A 1 98 ? 20.266 3.505 -36.246 1.00 94.75 98 ALA A O 1
ATOM 838 N N . TYR A 1 99 ? 18.885 4.527 -34.785 1.00 94.81 99 TYR A N 1
ATOM 839 C CA . TYR A 1 99 ? 18.952 5.848 -35.410 1.00 94.81 99 TYR A CA 1
ATOM 840 C C . TYR A 1 99 ? 20.383 6.395 -35.424 1.00 94.81 99 TYR A C 1
ATOM 842 O O . TYR A 1 99 ? 20.868 6.760 -36.489 1.00 94.81 99 TYR A O 1
ATOM 850 N N . ALA A 1 100 ? 21.074 6.394 -34.281 1.00 93.81 100 ALA A N 1
ATOM 851 C CA . ALA A 1 100 ? 22.435 6.912 -34.158 1.00 93.81 100 ALA A CA 1
ATOM 852 C C . ALA A 1 100 ? 23.399 6.203 -35.121 1.00 93.81 100 ALA A C 1
ATOM 854 O O . ALA A 1 100 ? 24.128 6.859 -35.858 1.00 93.81 100 ALA A O 1
ATOM 855 N N . LYS A 1 101 ? 23.315 4.868 -35.211 1.00 93.19 101 LYS A N 1
ATOM 856 C CA . LYS A 1 101 ? 24.124 4.073 -36.145 1.00 93.19 101 LYS A CA 1
ATOM 857 C C . LYS A 1 101 ? 23.841 4.404 -37.616 1.00 93.19 101 LYS A C 1
ATOM 859 O O . LYS A 1 101 ? 24.762 4.434 -38.428 1.00 93.19 101 LYS A O 1
ATOM 864 N N . MET A 1 102 ? 22.572 4.607 -37.985 1.00 90.88 102 MET A N 1
ATOM 865 C CA . MET A 1 102 ? 22.211 5.011 -39.352 1.00 90.88 102 MET A CA 1
ATOM 866 C C . MET A 1 102 ? 22.646 6.443 -39.657 1.00 90.88 102 MET A C 1
ATOM 868 O O . MET A 1 102 ? 23.092 6.711 -40.766 1.00 90.88 102 MET A O 1
ATOM 872 N N . HIS A 1 103 ? 22.524 7.343 -38.683 1.00 84.31 103 HIS A N 1
ATOM 873 C CA . HIS A 1 103 ? 22.954 8.724 -38.812 1.00 84.31 103 HIS A CA 1
ATOM 874 C C . HIS A 1 103 ? 24.461 8.787 -39.060 1.00 84.31 103 HIS A C 1
ATOM 876 O O . HIS A 1 103 ? 24.859 9.313 -40.088 1.00 84.31 103 HIS A O 1
ATOM 882 N N . GLU A 1 104 ? 25.278 8.157 -38.207 1.00 82.12 104 GLU A N 1
ATOM 883 C CA . GLU A 1 104 ? 26.736 8.071 -38.391 1.00 82.12 104 GLU A CA 1
ATOM 884 C C . GLU A 1 104 ? 27.119 7.536 -39.773 1.00 82.12 104 GLU A C 1
ATOM 886 O O . GLU A 1 104 ? 27.937 8.147 -40.452 1.00 82.12 104 GLU A O 1
ATOM 891 N N . LYS A 1 105 ? 26.482 6.446 -40.225 1.00 81.25 105 LYS A N 1
ATOM 892 C CA . LYS A 1 105 ? 26.739 5.853 -41.546 1.00 81.25 105 LYS A CA 1
ATOM 893 C C . LYS A 1 105 ? 26.397 6.786 -42.718 1.00 81.25 105 LYS A C 1
ATOM 895 O O . LYS A 1 105 ? 26.982 6.635 -43.780 1.00 81.25 105 LYS A O 1
ATOM 900 N N . ASN A 1 106 ? 25.431 7.688 -42.552 1.00 72.19 106 ASN A N 1
ATOM 901 C CA . ASN A 1 106 ? 24.981 8.604 -43.605 1.00 72.19 106 ASN A CA 1
ATOM 902 C C . ASN A 1 106 ? 25.660 9.986 -43.545 1.00 72.19 106 ASN A C 1
ATOM 904 O O . ASN A 1 106 ? 25.457 10.789 -44.451 1.00 72.19 106 ASN A O 1
ATOM 908 N N . THR A 1 107 ? 26.412 10.286 -42.482 1.00 66.62 107 THR A N 1
ATOM 909 C CA . THR A 1 107 ? 27.160 11.548 -42.311 1.00 66.62 107 THR A CA 1
ATOM 910 C C . THR A 1 107 ? 28.678 11.403 -42.466 1.00 66.62 107 THR A C 1
ATOM 912 O O . THR A 1 107 ? 29.384 12.403 -42.351 1.00 66.62 107 THR A O 1
ATOM 915 N N . LEU A 1 108 ? 29.169 10.188 -42.722 1.00 52.84 108 LEU A N 1
ATOM 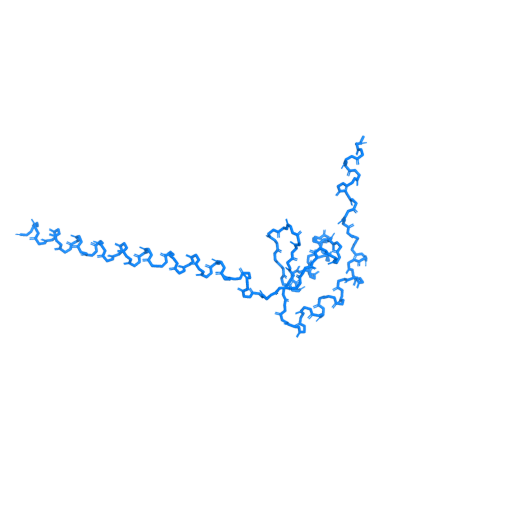916 C CA . LEU A 1 108 ? 30.547 9.861 -43.115 1.00 52.84 108 LEU A CA 1
ATOM 917 C C . LEU A 1 108 ? 30.574 9.448 -44.588 1.00 52.84 108 LEU A C 1
ATOM 919 O O . LEU A 1 108 ? 31.556 9.813 -45.267 1.00 52.84 108 LEU A O 1
#

Foldseek 3Di:
DDPVVVVVPVFFAALVCCVVQLPVVLVVCVVVVWWWDFPPDPDIGRSVRCVVQSVVVHPRGHPVRIDTHHVVVVCVVVVVVVVVVVVVVVVVVVVVVVVVVVVVVVVD

Radius of gyration: 24.19 Å; chains: 1; bounding box: 59×38×67 Å

Secondary structure (DSSP, 8-state):
--HHHHHHHTT---HHHHHHHHHHHHHHHHHHT-EEEETTSS-EE-HHHHHHHHHTT-----GGGEEEE-HHHHHHHHHHHHHHHHHHHHHHHHHHHHHHHHHHHHH-

Sequence (108 aa):
MSEKDYKKKANKITIEEAQECYKEIIQEAINKNLWFSAKGLNLWLSPYELQKGWELGKYLFPVKYWELGNPNDYLRPYANKFRKAKNSYEYAHKRYAAYAKMHEKNTL